Protein AF-A0A529NYM5-F1 (afdb_monomer_lite)

Secondary structure (DSSP, 8-state):
----------SS-HHHHHHHHH-GGGGGGTSTTEEEEEEEEEEEETTEEEEEEEEEEEETTEEEEEEEEEEE--

Sequence (74 aa):
MPKFEAIRRVAHTPQEMFALVADVEAYPQFLPLCEALTVRSRKERNGRTLLVADMSIGYKAIRETFTTQVLLKP

Structure (mmCIF, N/CA/C/O backbone):
data_AF-A0A529NYM5-F1
#
_entry.id   AF-A0A529NYM5-F1
#
loop_
_atom_site.group_PDB
_atom_site.id
_atom_site.type_symbol
_atom_site.label_atom_id
_atom_site.label_alt_id
_atom_site.label_comp_id
_atom_site.label_asym_id
_atom_site.label_entity_id
_atom_site.label_seq_id
_atom_site.pdbx_PDB_ins_code
_atom_site.Cartn_x
_atom_site.Cartn_y
_atom_site.Cartn_z
_atom_site.occupancy
_atom_site.B_iso_or_equiv
_atom_site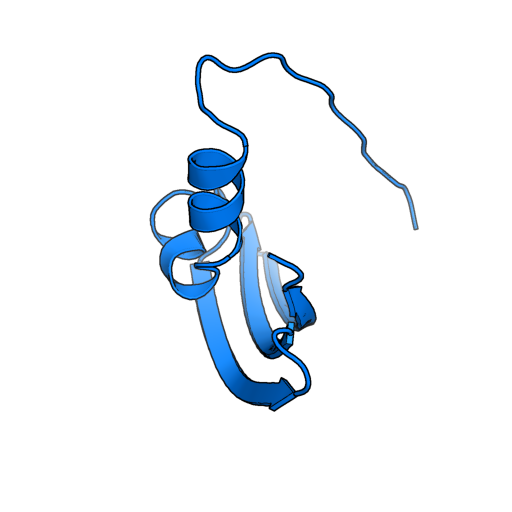.auth_seq_id
_atom_site.auth_comp_id
_atom_site.auth_asym_id
_atom_site.auth_atom_id
_atom_site.pdbx_PDB_model_num
ATOM 1 N N . MET A 1 1 ? 8.815 18.746 -0.865 1.00 75.38 1 MET A N 1
ATOM 2 C CA . MET A 1 1 ? 8.491 17.660 -1.813 1.00 75.38 1 MET A CA 1
ATOM 3 C C . MET A 1 1 ? 7.387 18.130 -2.746 1.00 75.38 1 MET A C 1
ATOM 5 O O . MET A 1 1 ? 6.458 18.763 -2.246 1.00 75.38 1 MET A O 1
ATOM 9 N N . PRO A 1 2 ? 7.494 17.876 -4.061 1.00 89.69 2 PRO A N 1
ATOM 10 C CA . PRO A 1 2 ? 6.400 18.132 -4.992 1.00 89.69 2 PRO A CA 1
ATOM 11 C C . PRO A 1 2 ? 5.175 17.295 -4.604 1.00 89.69 2 PRO A C 1
ATOM 13 O O . PRO A 1 2 ? 5.312 16.196 -4.068 1.00 89.69 2 PRO A O 1
ATOM 16 N N . LYS A 1 3 ? 3.981 17.835 -4.846 1.00 92.06 3 LYS A N 1
ATOM 17 C CA . LYS A 1 3 ? 2.704 17.148 -4.631 1.00 92.06 3 LYS A CA 1
ATOM 18 C C . LYS A 1 3 ? 2.029 16.957 -5.982 1.00 92.06 3 LYS A C 1
ATOM 20 O O . LYS A 1 3 ? 2.069 17.861 -6.811 1.00 92.06 3 LYS A O 1
ATOM 25 N N . PHE A 1 4 ? 1.424 15.795 -6.180 1.00 93.44 4 PHE A N 1
ATOM 26 C CA . PHE A 1 4 ? 0.621 15.482 -7.354 1.00 93.44 4 PHE A CA 1
ATOM 27 C C . PHE A 1 4 ? -0.815 15.216 -6.907 1.00 93.44 4 PHE A C 1
ATOM 29 O O . PHE A 1 4 ? -1.029 14.534 -5.906 1.00 93.44 4 PHE A O 1
ATOM 36 N N . GLU A 1 5 ? -1.783 15.751 -7.643 1.00 95.31 5 GLU A N 1
ATOM 37 C CA . GLU A 1 5 ? -3.207 15.575 -7.375 1.00 95.31 5 GLU A CA 1
ATOM 38 C C . GLU A 1 5 ? -3.940 15.312 -8.691 1.00 95.31 5 GLU A C 1
ATOM 40 O O . GLU A 1 5 ? -3.685 15.968 -9.702 1.00 95.31 5 GLU A O 1
ATOM 45 N N . ALA A 1 6 ? 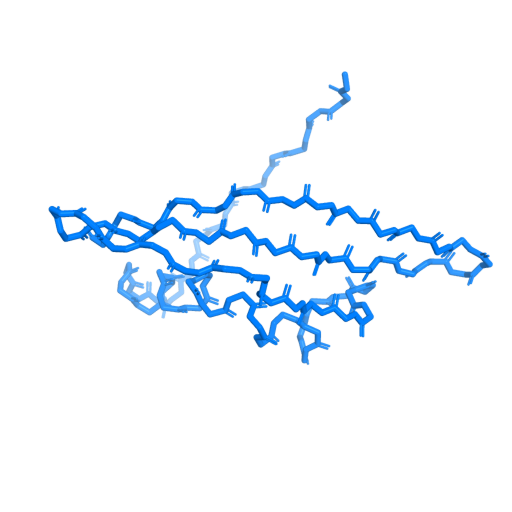-4.850 14.340 -8.675 1.00 95.12 6 ALA A N 1
ATOM 46 C CA . ALA A 1 6 ? -5.716 14.021 -9.797 1.00 95.12 6 ALA A CA 1
ATOM 47 C C . ALA A 1 6 ? -7.110 13.659 -9.278 1.00 95.12 6 ALA A C 1
ATOM 49 O O . ALA A 1 6 ? -7.244 12.886 -8.332 1.00 95.12 6 ALA A O 1
ATOM 50 N N . ILE A 1 7 ? -8.148 14.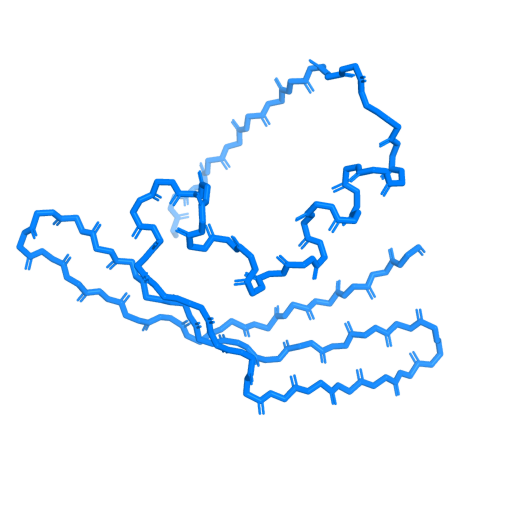198 -9.919 1.00 95.81 7 ILE A N 1
ATOM 51 C CA . ILE A 1 7 ? -9.548 13.949 -9.563 1.00 95.81 7 ILE A CA 1
ATOM 52 C C . ILE A 1 7 ? -10.242 13.274 -10.745 1.00 95.81 7 ILE A C 1
ATOM 54 O O . ILE A 1 7 ? -10.166 13.739 -11.885 1.00 95.81 7 ILE A O 1
ATOM 58 N N . ARG A 1 8 ? -10.946 12.172 -10.473 1.00 94.88 8 ARG A N 1
ATOM 59 C CA . ARG A 1 8 ? -11.692 11.401 -11.471 1.00 94.88 8 ARG A CA 1
ATOM 60 C C . ARG A 1 8 ? -13.049 10.993 -10.902 1.00 94.88 8 ARG A C 1
ATOM 62 O O . ARG A 1 8 ? -13.146 10.637 -9.733 1.00 94.88 8 ARG A O 1
ATOM 69 N N . ARG A 1 9 ? -14.090 11.015 -11.739 1.00 96.06 9 ARG A N 1
ATOM 70 C CA . ARG A 1 9 ? -15.366 10.351 -11.432 1.00 96.06 9 ARG A CA 1
ATOM 71 C C . ARG A 1 9 ? -15.272 8.884 -11.839 1.00 96.06 9 ARG A C 1
ATOM 73 O O . ARG A 1 9 ? -14.780 8.592 -12.928 1.00 96.06 9 ARG A O 1
ATOM 80 N N . VAL A 1 10 ? -15.749 7.994 -10.978 1.00 95.62 10 VAL A N 1
ATOM 81 C CA . VAL A 1 10 ? -15.752 6.541 -11.183 1.00 95.62 10 VAL A CA 1
ATOM 82 C C . VAL A 1 10 ? -17.144 5.982 -10.900 1.00 95.62 10 VAL A C 1
ATOM 84 O O . VAL A 1 10 ? -17.895 6.568 -10.124 1.00 95.62 10 VAL A O 1
ATOM 87 N N . ALA A 1 11 ? -17.492 4.866 -11.538 1.00 97.44 11 ALA A N 1
ATOM 88 C CA . ALA A 1 11 ? -18.784 4.197 -11.376 1.00 97.44 11 ALA A CA 1
ATOM 89 C C . ALA A 1 11 ? -18.752 3.168 -10.228 1.00 97.44 11 ALA A C 1
ATOM 91 O O . ALA A 1 11 ? -19.206 2.041 -10.391 1.00 97.44 11 ALA A O 1
ATOM 92 N N . HIS A 1 12 ? -18.182 3.560 -9.087 1.00 96.62 12 HIS A N 1
ATOM 93 C CA . HIS A 1 12 ? -18.059 2.732 -7.887 1.00 96.62 12 HIS A CA 1
ATOM 94 C C . HIS A 1 12 ? -18.569 3.499 -6.673 1.00 96.62 12 HIS A C 1
ATOM 96 O O . HIS A 1 12 ? -18.435 4.723 -6.582 1.00 96.62 12 HIS A O 1
ATOM 102 N N . THR A 1 13 ? -19.158 2.770 -5.737 1.00 97.38 13 THR A N 1
ATOM 103 C CA . THR A 1 13 ? -19.627 3.306 -4.462 1.00 97.38 13 THR A CA 1
ATOM 104 C C . THR A 1 13 ? -18.449 3.744 -3.583 1.00 97.38 13 THR A C 1
ATOM 106 O O . THR A 1 13 ? -17.336 3.224 -3.718 1.00 97.38 13 THR A O 1
ATOM 109 N N . PRO A 1 14 ? -18.662 4.672 -2.631 1.00 95.81 14 PRO A N 1
ATOM 110 C CA . PRO A 1 14 ? -17.635 5.033 -1.655 1.00 95.81 14 PRO A CA 1
ATOM 111 C C . PRO A 1 14 ? -17.082 3.826 -0.884 1.00 95.81 14 PRO A C 1
ATOM 113 O O . PRO A 1 14 ? -15.891 3.783 -0.592 1.00 95.81 14 PRO A O 1
ATOM 116 N N . GLN A 1 15 ? -17.929 2.837 -0.591 1.00 96.19 15 GLN A N 1
ATOM 117 C CA . GLN A 1 15 ? -17.559 1.621 0.130 1.00 96.19 15 GLN A CA 1
ATOM 118 C C . GLN A 1 15 ? -16.622 0.731 -0.693 1.00 96.19 15 GLN A C 1
ATOM 120 O O . GLN A 1 15 ? -15.612 0.274 -0.166 1.00 96.19 15 GLN A O 1
ATOM 125 N N . GLU A 1 16 ? -16.908 0.527 -1.982 1.00 96.44 16 GLU A N 1
ATOM 126 C CA . GLU A 1 16 ? -16.022 -0.217 -2.891 1.00 96.44 16 GLU A CA 1
ATOM 127 C C . GLU A 1 16 ? -14.674 0.490 -3.051 1.00 96.44 16 GLU A C 1
ATOM 129 O O . GLU A 1 16 ? -13.623 -0.143 -2.963 1.00 96.44 16 GLU A O 1
ATOM 134 N N . MET A 1 17 ? -14.694 1.816 -3.220 1.00 95.75 17 MET A N 1
ATOM 135 C CA . MET A 1 17 ? -13.468 2.607 -3.336 1.00 95.75 17 MET A CA 1
ATOM 136 C C . MET A 1 17 ? -12.636 2.570 -2.053 1.00 95.75 17 MET A C 1
ATOM 138 O O . MET A 1 17 ? -11.411 2.498 -2.131 1.00 95.75 17 MET A O 1
ATOM 142 N N . PHE A 1 18 ? -13.279 2.590 -0.881 1.00 96.06 18 PHE A N 1
ATOM 143 C CA . PHE A 1 18 ? -12.597 2.423 0.400 1.00 96.06 18 PHE A CA 1
ATOM 144 C C . PHE A 1 18 ? -11.992 1.026 0.531 1.00 96.06 18 PHE A C 1
ATOM 146 O O . PHE A 1 18 ? -10.823 0.913 0.883 1.00 96.06 18 PHE A O 1
ATOM 153 N N . ALA A 1 19 ? -12.754 -0.027 0.222 1.00 95.56 19 ALA A N 1
ATOM 154 C CA . ALA A 1 19 ? -12.274 -1.405 0.297 1.00 95.56 19 ALA A CA 1
ATOM 155 C C . ALA A 1 19 ? -11.040 -1.626 -0.593 1.00 95.56 19 ALA A C 1
ATOM 157 O O . ALA A 1 19 ? -10.061 -2.209 -0.133 1.00 95.56 19 ALA A O 1
ATOM 158 N N . LEU A 1 20 ? -11.051 -1.071 -1.812 1.00 95.00 20 LEU A N 1
ATOM 159 C CA . LEU A 1 20 ? -9.922 -1.122 -2.743 1.00 95.00 20 LEU A CA 1
ATOM 160 C C . LEU A 1 20 ? -8.633 -0.534 -2.149 1.00 95.00 20 LEU A C 1
ATOM 162 O O . LEU A 1 20 ? -7.566 -1.113 -2.319 1.00 95.00 20 LEU A O 1
ATOM 166 N N . VAL A 1 21 ? -8.713 0.619 -1.474 1.00 94.00 21 VAL A N 1
ATOM 167 C CA . VAL A 1 21 ? -7.524 1.295 -0.913 1.00 94.00 21 VAL A CA 1
ATOM 168 C C . VAL A 1 21 ? -7.185 0.862 0.518 1.00 94.00 21 VAL A C 1
ATOM 170 O O . VAL A 1 21 ? -6.099 1.144 1.022 1.00 94.00 21 VAL A O 1
ATOM 173 N N . ALA A 1 22 ? -8.113 0.207 1.214 1.00 95.88 22 ALA A N 1
ATOM 174 C CA . ALA A 1 22 ? -7.881 -0.336 2.547 1.00 95.88 22 ALA A CA 1
ATOM 175 C C . ALA A 1 22 ? -7.063 -1.635 2.501 1.00 95.88 22 ALA A C 1
ATOM 177 O O . ALA A 1 22 ? -6.303 -1.909 3.435 1.00 95.88 22 ALA A O 1
ATOM 178 N N . ASP A 1 23 ? -7.193 -2.407 1.418 1.00 96.00 23 ASP A N 1
ATOM 179 C CA . ASP A 1 23 ? -6.418 -3.620 1.169 1.00 96.00 23 ASP A CA 1
ATOM 180 C C . ASP A 1 23 ? -5.060 -3.306 0.522 1.00 96.00 23 ASP A C 1
ATOM 182 O O . ASP A 1 23 ? -4.798 -3.569 -0.652 1.00 96.00 23 ASP A O 1
ATOM 186 N N . VAL A 1 24 ? -4.179 -2.694 1.314 1.00 95.69 24 VAL A N 1
ATOM 187 C CA . VAL A 1 24 ? -2.848 -2.282 0.849 1.00 95.69 24 VAL A CA 1
ATOM 188 C C . VAL A 1 24 ? -1.993 -3.463 0.380 1.00 95.69 24 VAL A C 1
ATOM 190 O O . VAL A 1 24 ? -1.169 -3.302 -0.511 1.00 95.69 24 VAL A O 1
ATOM 193 N N . GLU A 1 25 ? -2.182 -4.664 0.931 1.00 95.75 25 GLU A N 1
ATOM 194 C CA . GLU A 1 25 ? -1.379 -5.846 0.575 1.00 95.75 25 GLU A CA 1
ATOM 195 C C . GLU A 1 25 ? -1.676 -6.349 -0.844 1.00 95.75 25 GLU A C 1
ATOM 197 O O . GLU A 1 25 ? -0.822 -6.982 -1.465 1.00 95.75 25 GLU A O 1
ATOM 202 N N . ALA A 1 26 ? -2.836 -5.999 -1.404 1.00 97.25 26 ALA A N 1
ATOM 203 C CA . ALA A 1 26 ? -3.176 -6.293 -2.791 1.00 97.25 26 ALA A CA 1
ATOM 204 C C . ALA A 1 26 ? -2.519 -5.337 -3.804 1.00 97.25 26 ALA A C 1
ATOM 206 O O . ALA A 1 26 ? -2.527 -5.623 -5.000 1.00 97.25 26 ALA A O 1
ATOM 207 N N . TYR A 1 27 ? -1.919 -4.223 -3.370 1.00 96.50 27 TYR A N 1
ATOM 208 C CA . TYR A 1 27 ? -1.367 -3.199 -4.268 1.00 96.50 27 TYR A CA 1
ATOM 209 C C . TYR A 1 27 ? -0.359 -3.713 -5.307 1.00 96.50 27 TYR A C 1
ATOM 211 O O . TYR A 1 27 ? -0.473 -3.294 -6.462 1.00 96.50 27 TYR A O 1
ATOM 219 N N . PRO A 1 28 ? 0.568 -4.642 -4.990 1.00 96.94 28 PRO A N 1
ATOM 220 C CA . PRO A 1 28 ? 1.494 -5.188 -5.985 1.00 96.94 28 PRO A CA 1
ATOM 221 C C . PRO A 1 28 ? 0.805 -5.897 -7.162 1.00 96.94 28 PRO A C 1
ATOM 223 O O . PRO A 1 28 ? 1.416 -6.103 -8.205 1.00 96.94 28 PRO A O 1
ATOM 226 N N . GLN A 1 29 ? -0.470 -6.274 -7.020 1.00 97.12 29 GLN A N 1
ATOM 227 C CA . GLN A 1 29 ? -1.223 -6.962 -8.069 1.00 97.12 29 GLN A CA 1
ATOM 228 C C . GLN A 1 29 ? -1.702 -6.010 -9.174 1.00 97.12 29 GLN A C 1
ATOM 230 O O . GLN A 1 29 ? -1.984 -6.463 -10.283 1.00 97.12 29 GLN A O 1
ATOM 235 N N . PHE A 1 30 ? -1.828 -4.708 -8.890 1.00 95.31 30 PHE A N 1
ATOM 236 C CA . PHE A 1 30 ? -2.471 -3.769 -9.816 1.00 95.31 30 PHE A CA 1
ATOM 237 C C . PHE A 1 30 ? -1.837 -2.376 -9.894 1.00 95.31 30 PHE A C 1
ATOM 239 O O . PHE A 1 30 ? -2.055 -1.680 -10.887 1.00 95.31 30 PHE A O 1
ATOM 246 N N . LEU A 1 31 ? -1.065 -1.935 -8.893 1.00 94.62 31 LEU A N 1
ATOM 247 C CA . LEU A 1 31 ? -0.378 -0.647 -8.952 1.00 94.62 31 LEU A CA 1
ATOM 248 C C . LEU A 1 31 ? 0.915 -0.769 -9.767 1.00 94.62 31 LEU A C 1
ATOM 250 O O . LEU A 1 31 ? 1.801 -1.543 -9.401 1.00 94.62 31 LEU A O 1
ATOM 254 N N . PRO A 1 32 ? 1.085 0.033 -10.834 1.00 94.19 32 PRO A N 1
ATOM 255 C CA . PRO A 1 32 ? 2.347 0.083 -11.554 1.00 94.19 32 PRO A CA 1
ATOM 256 C C . PRO A 1 32 ? 3.504 0.418 -10.610 1.00 94.19 32 PRO A C 1
ATOM 258 O O . PRO A 1 32 ? 3.365 1.270 -9.734 1.00 94.19 32 PRO A O 1
ATOM 261 N N . LEU A 1 33 ? 4.662 -0.205 -10.840 1.00 95.44 33 LEU A N 1
ATOM 262 C CA . LEU A 1 33 ? 5.913 0.011 -10.096 1.00 95.44 33 LEU A CA 1
ATOM 263 C C . LEU A 1 33 ? 5.910 -0.481 -8.638 1.00 95.44 33 LEU A C 1
ATOM 265 O O . LEU A 1 33 ? 6.977 -0.509 -8.030 1.00 95.44 33 LEU A O 1
ATOM 269 N N . CYS A 1 34 ? 4.766 -0.875 -8.073 1.00 96.88 34 CYS A N 1
ATOM 270 C CA . CYS A 1 34 ? 4.709 -1.493 -6.752 1.00 96.88 34 CYS A CA 1
ATOM 271 C C . CYS A 1 34 ? 5.176 -2.950 -6.858 1.00 96.88 34 CYS A C 1
ATOM 273 O O . CYS A 1 34 ? 4.451 -3.802 -7.359 1.00 96.88 34 CYS A O 1
ATOM 275 N N . GLU A 1 35 ? 6.404 -3.230 -6.422 1.00 96.50 35 GLU A N 1
ATOM 276 C CA . GLU A 1 35 ? 6.992 -4.574 -6.505 1.00 96.50 35 GLU A CA 1
ATOM 277 C C . GLU A 1 35 ? 6.576 -5.453 -5.318 1.00 96.50 35 GLU A C 1
ATOM 279 O O . GLU A 1 35 ? 6.391 -6.658 -5.470 1.00 96.50 35 GLU A O 1
ATOM 284 N N . ALA A 1 36 ? 6.438 -4.863 -4.128 1.00 97.06 36 ALA A N 1
ATOM 285 C CA . ALA A 1 36 ? 6.036 -5.573 -2.919 1.00 97.06 36 ALA A CA 1
ATOM 286 C C . ALA A 1 36 ? 5.390 -4.623 -1.911 1.00 97.06 36 ALA A C 1
ATOM 288 O O . ALA A 1 36 ? 5.760 -3.448 -1.826 1.00 97.06 36 ALA A O 1
ATOM 289 N N . LEU A 1 37 ? 4.470 -5.156 -1.107 1.00 97.88 37 LEU A N 1
ATOM 290 C CA . LEU A 1 37 ? 3.925 -4.470 0.053 1.00 97.88 37 LEU A CA 1
ATOM 291 C C . LEU A 1 37 ? 3.694 -5.471 1.183 1.00 97.88 37 LEU A C 1
ATOM 293 O O . LEU A 1 37 ? 3.030 -6.484 0.980 1.00 97.88 37 LEU A O 1
ATOM 297 N N . THR A 1 38 ? 4.229 -5.170 2.365 1.00 97.62 38 THR A N 1
ATOM 298 C CA . THR A 1 38 ? 4.114 -6.036 3.545 1.00 97.62 38 THR A CA 1
ATOM 299 C C . THR A 1 38 ? 3.665 -5.226 4.752 1.00 97.62 38 THR A C 1
ATOM 301 O O . THR A 1 38 ? 4.325 -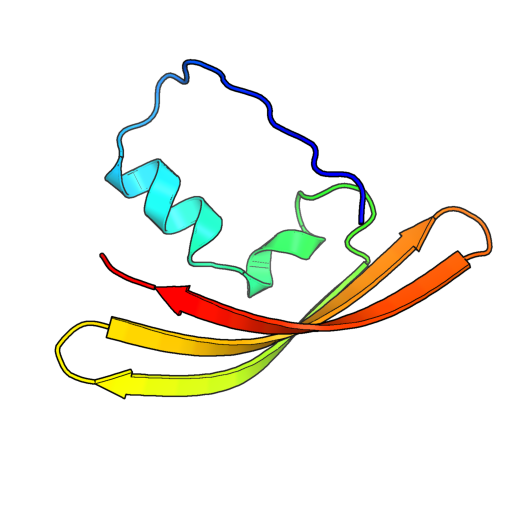4.256 5.140 1.00 97.62 38 THR A O 1
ATOM 304 N N . VAL A 1 39 ? 2.573 -5.638 5.399 1.00 97.62 39 VAL A N 1
ATOM 305 C CA . VAL A 1 39 ? 2.132 -5.032 6.660 1.00 97.62 39 VAL A CA 1
ATOM 306 C C . VAL A 1 39 ? 2.984 -5.567 7.814 1.00 97.62 39 VAL A C 1
ATOM 308 O O . VAL A 1 39 ? 2.956 -6.746 8.148 1.00 97.62 39 VAL A O 1
ATOM 311 N N . ARG A 1 40 ? 3.733 -4.677 8.471 1.00 97.38 40 ARG A N 1
ATOM 312 C CA . ARG A 1 40 ? 4.542 -4.988 9.662 1.00 97.38 40 ARG A CA 1
ATOM 313 C C . ARG A 1 40 ? 3.704 -5.095 10.927 1.00 97.38 40 ARG A C 1
ATOM 315 O O . ARG A 1 40 ? 4.031 -5.856 11.832 1.00 97.38 40 ARG A O 1
ATOM 322 N N . SER A 1 41 ? 2.674 -4.260 11.046 1.00 97.56 41 SER A N 1
ATOM 323 C CA . SER A 1 41 ? 1.792 -4.274 12.212 1.00 97.56 41 SER A CA 1
ATOM 324 C C . SER A 1 41 ? 0.419 -3.709 11.888 1.00 97.56 41 SER A C 1
ATOM 326 O O . SER A 1 41 ? 0.294 -2.793 11.073 1.00 97.56 41 SER A O 1
ATOM 328 N N . ARG A 1 42 ? -0.591 -4.226 12.591 1.00 97.38 42 ARG A N 1
ATOM 329 C CA . ARG A 1 42 ? -1.969 -3.738 12.590 1.00 97.38 42 ARG A CA 1
ATOM 330 C C . ARG A 1 42 ? -2.386 -3.450 14.030 1.00 97.38 42 ARG A C 1
ATOM 332 O O . ARG A 1 42 ? -2.167 -4.272 14.918 1.00 97.38 42 ARG A O 1
ATOM 339 N N . LYS A 1 43 ? -2.962 -2.273 14.269 1.00 97.25 43 LYS A N 1
ATOM 340 C CA . LYS A 1 43 ? -3.526 -1.869 15.564 1.00 97.25 43 LYS A CA 1
ATOM 341 C C . LYS A 1 43 ? -4.934 -1.342 15.364 1.00 97.25 43 LYS A C 1
ATOM 343 O O . LYS A 1 43 ? -5.139 -0.442 14.555 1.00 97.25 43 LYS A O 1
ATOM 348 N N . GLU A 1 44 ? -5.877 -1.848 16.142 1.00 95.81 44 GLU A N 1
ATOM 349 C CA . GLU A 1 44 ? -7.278 -1.437 16.076 1.00 95.81 44 GLU A CA 1
ATOM 350 C C . GLU A 1 44 ? -7.679 -0.682 17.341 1.00 95.81 44 GLU A C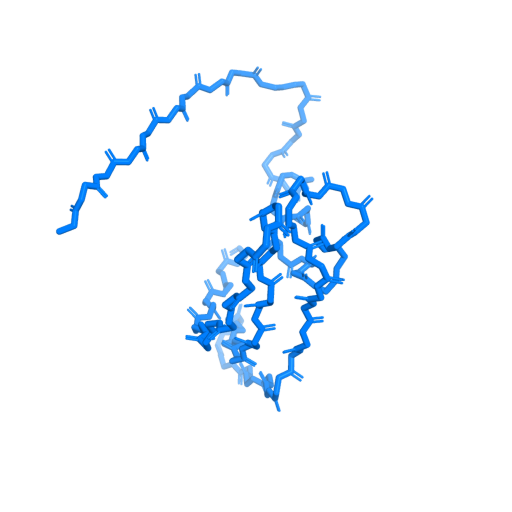 1
ATOM 352 O O . GLU A 1 44 ? -7.333 -1.076 18.457 1.00 95.81 44 GLU A O 1
ATOM 357 N N . ARG A 1 45 ? -8.382 0.442 17.175 1.00 94.25 45 ARG A N 1
ATOM 358 C CA . ARG A 1 45 ? -8.918 1.235 18.288 1.00 94.25 45 ARG A CA 1
ATOM 359 C C . ARG A 1 45 ? -10.098 2.082 17.826 1.00 94.25 45 ARG A C 1
ATOM 361 O O . ARG A 1 45 ? -9.973 2.827 16.858 1.00 94.25 45 ARG A O 1
ATOM 368 N N . ASN A 1 46 ? -11.207 2.045 18.567 1.00 92.81 46 ASN A N 1
ATOM 369 C CA . ASN A 1 46 ? -12.395 2.879 18.326 1.00 92.81 46 ASN A CA 1
ATOM 370 C C . ASN A 1 46 ? -12.906 2.810 16.869 1.00 92.81 46 ASN A C 1
ATOM 372 O O . ASN A 1 46 ? -13.169 3.847 16.262 1.00 92.81 46 ASN A O 1
ATOM 376 N N . GLY A 1 47 ? -12.965 1.608 16.284 1.00 91.75 47 GLY A N 1
ATOM 377 C CA . GLY A 1 47 ? -13.413 1.409 14.896 1.00 91.75 47 GLY A CA 1
ATOM 378 C C . GLY A 1 47 ? -12.445 1.923 13.822 1.00 91.75 47 GLY A C 1
ATOM 379 O O . GLY A 1 47 ? -12.825 2.043 12.664 1.00 91.75 47 GLY A O 1
ATOM 380 N N . ARG A 1 48 ? -11.203 2.256 14.190 1.00 95.69 48 ARG A N 1
ATOM 381 C CA . ARG A 1 48 ? -10.142 2.669 13.264 1.00 95.69 48 ARG A CA 1
ATOM 382 C C . ARG A 1 48 ? -9.001 1.672 13.296 1.00 95.69 48 ARG A C 1
ATOM 384 O O . ARG A 1 48 ? -8.685 1.124 14.355 1.00 95.69 48 ARG A O 1
ATOM 391 N N . THR A 1 49 ? -8.326 1.546 12.163 1.00 97.00 49 THR A N 1
ATOM 392 C CA . THR A 1 49 ? -7.207 0.618 11.998 1.00 97.00 49 THR A CA 1
ATOM 393 C C . THR A 1 49 ? -5.967 1.386 11.576 1.00 97.00 49 THR A C 1
ATOM 395 O O . THR A 1 49 ? -5.981 2.098 10.576 1.00 97.00 49 THR A O 1
ATOM 398 N N . LEU A 1 50 ? -4.890 1.257 12.345 1.00 97.31 50 LEU A N 1
ATOM 399 C CA . LEU A 1 50 ? -3.575 1.785 12.010 1.00 97.31 50 LEU A CA 1
ATOM 400 C C . LEU A 1 50 ? -2.693 0.645 11.503 1.00 97.31 50 LEU A C 1
ATOM 402 O O . LEU A 1 50 ? -2.484 -0.337 12.218 1.00 97.31 50 LEU A O 1
ATOM 406 N N . LEU A 1 51 ? -2.164 0.793 10.295 1.00 97.62 51 LEU A N 1
ATOM 407 C CA . LEU A 1 51 ? -1.201 -0.118 9.690 1.00 97.62 51 LEU A CA 1
ATOM 408 C C . LEU A 1 51 ? 0.166 0.557 9.631 1.00 97.62 51 LEU A C 1
ATOM 410 O O . LEU A 1 51 ? 0.264 1.748 9.332 1.00 97.62 51 LEU A O 1
ATOM 414 N N . VAL A 1 52 ? 1.217 -0.218 9.872 1.00 98.12 52 VAL A N 1
ATOM 415 C CA . VAL A 1 52 ? 2.582 0.138 9.469 1.00 98.12 52 VAL A CA 1
ATOM 416 C C . VAL A 1 52 ? 2.979 -0.852 8.392 1.00 98.12 52 VAL A C 1
ATOM 418 O O . VAL A 1 52 ? 2.925 -2.054 8.647 1.00 98.12 52 VAL A O 1
ATOM 421 N N . ALA A 1 53 ? 3.347 -0.366 7.213 1.00 98.00 53 ALA A N 1
ATOM 422 C CA . ALA A 1 53 ? 3.636 -1.204 6.057 1.00 98.00 53 ALA A CA 1
ATOM 423 C C . ALA A 1 53 ? 4.894 -0.735 5.331 1.00 98.00 53 ALA A C 1
ATOM 425 O O . ALA A 1 53 ? 5.129 0.467 5.212 1.00 98.00 53 ALA A O 1
ATOM 426 N N . ASP A 1 54 ? 5.671 -1.683 4.823 1.00 98.06 54 ASP A N 1
ATOM 427 C CA . ASP A 1 54 ? 6.727 -1.392 3.861 1.00 98.06 54 ASP A CA 1
ATOM 428 C C . ASP A 1 54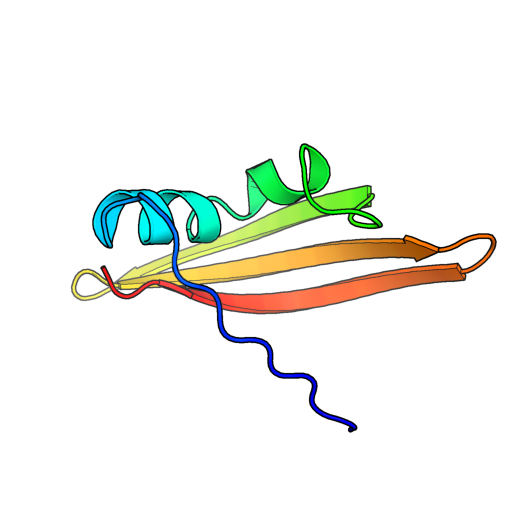 ? 6.190 -1.552 2.454 1.00 98.06 54 ASP A C 1
ATOM 430 O O . ASP A 1 54 ? 5.532 -2.547 2.159 1.00 98.06 54 ASP A O 1
ATOM 434 N N . MET A 1 55 ? 6.519 -0.603 1.588 1.00 97.44 55 MET A N 1
ATOM 435 C CA . MET A 1 55 ? 6.214 -0.658 0.168 1.00 97.44 55 MET A CA 1
ATOM 436 C C . MET A 1 55 ? 7.502 -0.496 -0.631 1.00 97.44 55 MET A C 1
ATOM 438 O O . MET A 1 55 ? 8.213 0.498 -0.469 1.00 97.44 55 MET A O 1
ATOM 442 N N . SER A 1 56 ? 7.784 -1.459 -1.502 1.00 97.69 56 SER A N 1
ATOM 443 C CA . SER A 1 56 ? 8.923 -1.436 -2.418 1.00 97.69 56 SER A CA 1
ATOM 444 C C . SER A 1 56 ? 8.478 -0.960 -3.793 1.00 97.69 56 SER A C 1
ATOM 446 O O . SER A 1 56 ? 7.559 -1.526 -4.389 1.00 97.69 56 SER A O 1
ATOM 448 N N . ILE A 1 57 ? 9.137 0.084 -4.289 1.00 96.56 57 ILE A N 1
ATOM 449 C CA . ILE A 1 57 ? 8.891 0.690 -5.594 1.00 96.56 57 ILE A CA 1
ATOM 450 C C . ILE A 1 57 ? 10.090 0.434 -6.503 1.00 96.56 57 ILE A C 1
ATOM 452 O O . ILE A 1 57 ? 11.225 0.754 -6.143 1.00 96.56 57 ILE A O 1
ATOM 456 N N . GLY A 1 58 ? 9.828 -0.105 -7.692 1.00 96.06 58 GLY A N 1
ATOM 457 C CA . GLY A 1 58 ? 10.834 -0.380 -8.714 1.00 96.06 58 GLY A CA 1
ATOM 458 C C . GLY A 1 58 ? 10.580 0.403 -9.997 1.00 96.06 58 GLY A C 1
ATOM 459 O O . GLY A 1 58 ? 9.499 0.334 -10.576 1.00 96.06 58 GLY A O 1
ATOM 460 N N . TYR A 1 59 ? 11.589 1.125 -10.488 1.00 93.69 59 TYR A N 1
ATOM 461 C CA . TYR A 1 59 ? 11.562 1.760 -11.806 1.00 93.69 59 TYR A CA 1
ATOM 462 C C . TYR A 1 59 ? 12.924 1.647 -12.496 1.00 93.69 59 TYR A C 1
ATOM 464 O O . TYR A 1 59 ? 13.907 2.281 -12.105 1.00 93.69 59 TYR A O 1
ATOM 472 N N . LYS A 1 60 ? 12.977 0.859 -13.578 1.00 91.81 60 LYS A N 1
ATOM 473 C CA . LYS A 1 60 ? 14.217 0.530 -14.302 1.00 91.81 60 LYS A CA 1
ATOM 474 C C . LYS A 1 60 ? 15.278 -0.036 -13.343 1.00 91.81 60 LYS A C 1
ATOM 476 O O . LYS A 1 60 ? 15.077 -1.101 -12.773 1.00 91.81 60 LYS A O 1
ATOM 481 N N . ALA A 1 61 ? 16.408 0.650 -13.182 1.00 94.00 61 ALA A N 1
ATOM 482 C CA . ALA A 1 61 ? 17.495 0.236 -12.296 1.00 94.00 61 ALA A CA 1
ATOM 483 C C . ALA A 1 61 ? 17.315 0.709 -10.840 1.00 94.00 61 ALA A C 1
ATOM 485 O O . ALA A 1 61 ? 18.114 0.334 -9.986 1.00 94.00 61 ALA A O 1
ATOM 486 N N . ILE A 1 62 ? 16.301 1.531 -10.553 1.00 94.38 62 ILE A N 1
ATOM 487 C CA . ILE A 1 62 ? 16.061 2.108 -9.227 1.00 94.38 62 ILE A CA 1
ATOM 488 C C . ILE A 1 62 ? 15.079 1.224 -8.468 1.00 94.38 62 ILE A C 1
ATOM 490 O O . ILE A 1 62 ? 14.030 0.862 -9.001 1.00 94.38 62 ILE A O 1
ATOM 494 N N . ARG A 1 63 ? 15.424 0.917 -7.218 1.00 96.69 63 ARG A N 1
ATOM 495 C CA . ARG A 1 63 ? 14.557 0.248 -6.249 1.00 96.69 63 ARG A CA 1
ATOM 496 C C . ARG A 1 63 ? 14.668 0.964 -4.919 1.00 96.69 63 ARG A C 1
ATOM 498 O O . ARG A 1 63 ? 15.779 1.205 -4.453 1.00 96.69 63 ARG A O 1
ATOM 505 N N . GLU A 1 64 ? 13.532 1.288 -4.325 1.00 96.94 64 GLU A N 1
ATOM 506 C CA . GLU A 1 64 ? 13.476 1.959 -3.031 1.00 96.94 64 GLU A CA 1
ATOM 507 C C . GLU A 1 64 ? 12.319 1.406 -2.204 1.00 96.94 64 GLU A C 1
ATOM 509 O O . GLU A 1 64 ? 11.230 1.158 -2.725 1.00 96.94 64 GLU A O 1
ATOM 514 N N . THR A 1 65 ? 12.562 1.199 -0.912 1.00 97.56 65 THR A N 1
ATOM 515 C CA . THR A 1 65 ? 11.557 0.707 0.030 1.00 97.56 65 THR A CA 1
ATOM 516 C C . THR A 1 65 ? 11.235 1.799 1.033 1.00 97.56 65 THR A C 1
ATOM 518 O O . THR A 1 65 ? 12.124 2.327 1.700 1.00 97.56 65 THR A O 1
ATOM 521 N N . PHE A 1 66 ? 9.948 2.100 1.175 1.00 96.12 66 PHE A N 1
ATOM 522 C CA . PHE A 1 66 ? 9.441 3.107 2.095 1.00 96.12 66 PHE A CA 1
ATOM 523 C C . PHE A 1 66 ? 8.596 2.446 3.174 1.00 96.12 66 PHE A C 1
ATOM 525 O O . PHE A 1 66 ? 7.659 1.711 2.868 1.00 96.12 66 PHE A O 1
ATOM 532 N N . THR A 1 67 ? 8.868 2.767 4.436 1.00 97.56 67 THR A N 1
ATOM 533 C CA . THR A 1 67 ? 7.949 2.445 5.528 1.00 97.56 67 THR A CA 1
ATOM 534 C C . THR A 1 67 ? 6.902 3.548 5.639 1.00 97.56 67 THR A C 1
ATOM 536 O O . THR A 1 67 ? 7.225 4.729 5.770 1.00 97.56 67 THR A O 1
ATOM 539 N N . THR A 1 68 ? 5.633 3.162 5.608 1.00 94.19 68 THR A N 1
ATOM 540 C CA . THR A 1 68 ? 4.481 4.061 5.648 1.00 94.19 68 THR A CA 1
ATOM 541 C C . THR A 1 68 ? 3.557 3.707 6.806 1.00 94.19 68 THR A C 1
ATOM 543 O O . THR A 1 68 ? 3.500 2.564 7.266 1.00 94.19 68 THR A O 1
ATOM 546 N N . GLN A 1 69 ? 2.826 4.710 7.288 1.00 96.75 69 GLN A N 1
ATOM 547 C CA . GLN A 1 69 ? 1.782 4.537 8.289 1.00 96.75 69 GLN A CA 1
ATOM 548 C C . GLN A 1 69 ? 0.430 4.886 7.664 1.00 96.75 69 GLN A C 1
ATOM 550 O O . GLN A 1 69 ? 0.230 6.012 7.210 1.00 96.75 69 GLN A O 1
ATOM 555 N N . VAL A 1 70 ? -0.504 3.936 7.672 1.00 96.31 70 VAL A N 1
ATOM 556 C CA . VAL A 1 70 ? -1.823 4.059 7.038 1.00 96.31 70 VAL A CA 1
ATOM 557 C C . VAL A 1 70 ? -2.901 4.026 8.114 1.00 96.31 70 VAL A C 1
ATOM 559 O O . VAL A 1 70 ? -2.953 3.099 8.916 1.00 96.31 70 VAL A O 1
ATOM 562 N N . LEU A 1 71 ? -3.764 5.041 8.150 1.00 96.88 71 LEU A N 1
ATOM 563 C CA . LEU A 1 71 ? -4.882 5.119 9.090 1.00 96.88 71 LEU A CA 1
ATOM 564 C C . LEU A 1 71 ? -6.203 4.952 8.341 1.00 96.88 71 LEU A C 1
ATOM 566 O O . LEU A 1 71 ? -6.648 5.867 7.652 1.00 96.88 71 LEU A O 1
ATOM 570 N N . LEU A 1 72 ? -6.843 3.806 8.533 1.00 96.00 72 LEU A N 1
ATOM 571 C CA . LEU A 1 72 ? -8.151 3.492 7.977 1.00 96.00 72 LEU A CA 1
ATOM 572 C C . LEU A 1 72 ? -9.252 4.064 8.880 1.00 96.00 72 LEU A C 1
ATOM 574 O O . LEU A 1 72 ? -9.253 3.851 10.099 1.00 96.00 72 LEU A O 1
ATOM 578 N N . LYS A 1 73 ? -10.174 4.809 8.266 1.00 92.38 73 LYS A N 1
ATOM 579 C CA . LYS A 1 73 ? -11.362 5.403 8.892 1.00 92.38 73 LYS A CA 1
ATOM 580 C C . LYS A 1 73 ? -12.574 5.041 8.024 1.00 92.38 73 LYS A C 1
ATOM 582 O O . LYS A 1 73 ? -12.834 5.784 7.079 1.00 92.38 73 LYS A O 1
ATOM 587 N N . PRO A 1 74 ? -13.193 3.879 8.283 1.00 83.25 74 PRO A N 1
ATOM 588 C CA . PRO A 1 74 ? -14.384 3.440 7.565 1.00 83.25 74 PRO A CA 1
ATOM 589 C C . PRO A 1 74 ? -15.542 4.432 7.706 1.00 83.25 74 PRO A C 1
ATOM 591 O O . PRO A 1 74 ? -15.594 5.130 8.750 1.00 83.25 74 PRO A O 1
#

pLDDT: mean 95.43, std 3.24, range [75.38, 98.12]

Foldseek 3Di:
DDDDDDDDDDPDDPVVVLVVVVPVQCCCVDPPQFPGKDWPDWDDDPQKIKTWMWTWGDDDVDIDIDTDIDIRDD

Radius of gyration: 14.02 Å; chains: 1; bounding box: 37×25×33 Å